Protein AF-A0A7Y8LX34-F1 (afdb_monomer_lite)

Secondary structure (DSSP, 8-state):
-EEEEEEEEEEEE-SSSSSEEEEEEEEEEEEETTEEEEEEEEEEEE--TTHHHHTTHHHHHHHHHHHTTT--

Radius of gyration: 13.9 Å; chains: 1; bounding box: 35×19×38 Å

Foldseek 3Di:
DDKDKDKDWDWDQQPPDNDTWIKIWIWIFDDDPPHTPDIDTDDMATPPPCCVVVVVVVSVVSVVVVVVVVRD

Structure (mmCIF, N/CA/C/O backbone):
data_AF-A0A7Y8LX34-F1
#
_entry.id   AF-A0A7Y8LX34-F1
#
loop_
_atom_site.group_PDB
_atom_site.id
_atom_site.type_symbol
_atom_site.label_atom_id
_atom_site.label_alt_id
_atom_site.label_comp_id
_atom_site.label_asym_id
_atom_site.label_entity_id
_atom_site.label_seq_id
_atom_site.pdbx_PDB_ins_code
_atom_site.Cartn_x
_atom_site.Cartn_y
_atom_site.Cartn_z
_atom_site.occupancy
_atom_site.B_iso_or_equiv
_atom_site.auth_seq_id
_atom_site.auth_comp_id
_atom_site.auth_asym_id
_atom_site.auth_atom_id
_atom_site.pdbx_PDB_model_num
ATOM 1 N N . MET A 1 1 ? -18.782 3.201 17.297 1.00 79.38 1 MET A N 1
ATOM 2 C CA . MET A 1 1 ? -17.940 2.883 16.118 1.00 79.38 1 MET A CA 1
ATOM 3 C C . MET A 1 1 ? -18.417 3.556 14.835 1.00 79.38 1 MET A C 1
ATOM 5 O O . MET A 1 1 ? -19.586 3.455 14.490 1.00 79.38 1 MET A O 1
ATOM 9 N N . GLN A 1 2 ? -17.498 4.210 14.127 1.00 88.38 2 GLN A N 1
ATOM 10 C CA . GLN A 1 2 ? -17.652 4.713 12.760 1.00 88.38 2 GLN A CA 1
ATOM 11 C C . GLN A 1 2 ? -16.499 4.188 11.905 1.00 88.38 2 GLN A C 1
ATOM 13 O O . GLN A 1 2 ? -15.352 4.194 12.357 1.00 88.38 2 GLN A O 1
ATOM 18 N N . THR A 1 3 ? -16.797 3.787 10.672 1.00 89.94 3 THR A N 1
ATOM 19 C CA . THR A 1 3 ? -15.792 3.385 9.682 1.00 89.94 3 THR A CA 1
ATOM 20 C C . THR A 1 3 ? -15.758 4.427 8.575 1.00 89.94 3 THR A C 1
ATOM 22 O O . THR A 1 3 ? -16.811 4.831 8.081 1.00 89.94 3 THR A O 1
ATOM 25 N N . ARG A 1 4 ? -14.563 4.873 8.183 1.00 92.00 4 ARG A N 1
ATOM 26 C CA . ARG A 1 4 ? -14.370 5.762 7.034 1.00 92.00 4 ARG A CA 1
ATOM 27 C C . ARG A 1 4 ? -13.214 5.295 6.169 1.00 92.00 4 ARG A C 1
ATOM 29 O O . ARG A 1 4 ? -12.289 4.657 6.662 1.00 92.00 4 ARG A O 1
ATOM 36 N N . ILE A 1 5 ? -13.276 5.664 4.898 1.00 93.00 5 ILE A N 1
ATOM 37 C CA . ILE A 1 5 ? -12.204 5.434 3.940 1.00 93.00 5 ILE A CA 1
ATOM 38 C C . ILE A 1 5 ? -11.417 6.730 3.762 1.00 93.00 5 ILE A C 1
ATOM 40 O O . ILE A 1 5 ? -11.998 7.780 3.489 1.00 93.00 5 ILE A O 1
ATOM 44 N N . GLU A 1 6 ? -10.100 6.657 3.919 1.00 92.56 6 GLU A N 1
ATOM 45 C CA . GLU A 1 6 ? -9.180 7.756 3.635 1.00 92.56 6 GLU A CA 1
ATOM 46 C C . GLU A 1 6 ? -8.220 7.372 2.522 1.00 92.56 6 GLU A C 1
ATOM 48 O O . GLU A 1 6 ? -7.703 6.261 2.499 1.00 92.56 6 GLU A O 1
ATOM 53 N N . ARG A 1 7 ? -7.950 8.311 1.615 1.00 91.75 7 ARG A N 1
ATOM 54 C CA . ARG A 1 7 ? -6.980 8.128 0.536 1.00 91.75 7 ARG A CA 1
ATOM 55 C C . ARG A 1 7 ? -5.790 9.041 0.760 1.00 91.75 7 ARG A C 1
ATOM 57 O O . ARG A 1 7 ? -5.968 10.242 0.948 1.00 91.75 7 ARG A O 1
ATOM 64 N N . GLU A 1 8 ? -4.590 8.486 0.698 1.00 89.94 8 GLU A N 1
ATOM 65 C CA . GLU A 1 8 ? -3.343 9.244 0.750 1.00 89.94 8 GLU A CA 1
ATOM 66 C C . GLU A 1 8 ? -2.428 8.859 -0.412 1.00 89.94 8 GLU A C 1
ATOM 68 O O . GLU A 1 8 ? -2.370 7.703 -0.821 1.00 89.94 8 GLU A O 1
ATOM 73 N N . TRP A 1 9 ? -1.699 9.836 -0.944 1.00 86.88 9 TRP A N 1
ATOM 74 C CA . TRP A 1 9 ? -0.655 9.591 -1.934 1.00 86.88 9 TRP A CA 1
ATOM 75 C C . TRP A 1 9 ? 0.698 9.610 -1.238 1.00 86.88 9 TRP A C 1
ATOM 77 O O . TRP A 1 9 ? 1.012 10.554 -0.512 1.00 86.88 9 TRP A O 1
ATOM 87 N N . LYS A 1 10 ? 1.513 8.584 -1.473 1.00 83.69 10 LYS A N 1
ATOM 88 C CA . LYS A 1 10 ? 2.829 8.442 -0.855 1.00 83.69 10 LYS A CA 1
ATOM 89 C C . LYS A 1 10 ? 3.881 8.153 -1.908 1.00 83.69 10 LYS A C 1
ATOM 91 O O . LYS A 1 10 ? 3.668 7.359 -2.814 1.00 83.69 10 LYS A O 1
ATOM 96 N N . SER A 1 11 ? 5.03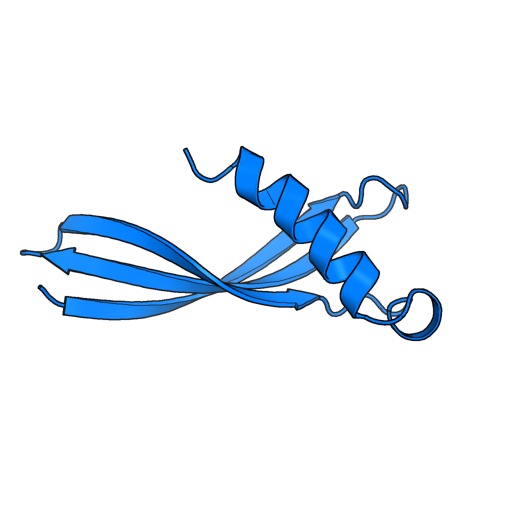0 8.804 -1.779 1.00 83.19 11 SER A N 1
ATOM 97 C CA . SER A 1 11 ? 6.215 8.448 -2.552 1.00 83.19 11 SER A CA 1
ATOM 98 C C . SER A 1 11 ? 7.000 7.410 -1.762 1.00 83.19 11 SER A C 1
ATOM 100 O O . SER A 1 11 ? 7.369 7.665 -0.614 1.00 83.19 11 SER A O 1
ATOM 102 N N . ILE A 1 12 ? 7.213 6.233 -2.340 1.00 77.69 12 ILE A N 1
ATOM 103 C CA . ILE A 1 12 ? 8.029 5.181 -1.735 1.00 77.69 12 ILE A CA 1
ATOM 104 C C . ILE A 1 12 ? 9.195 4.833 -2.648 1.00 77.69 12 ILE A C 1
ATOM 106 O O . ILE A 1 12 ? 9.091 4.876 -3.874 1.00 77.69 12 ILE A O 1
ATOM 110 N N . PHE A 1 13 ? 10.313 4.465 -2.038 1.00 74.56 13 PHE A N 1
ATOM 111 C CA . PHE A 1 13 ? 11.455 3.950 -2.770 1.00 74.56 13 PHE A CA 1
ATOM 112 C C . PHE A 1 13 ? 11.225 2.468 -3.052 1.00 74.56 13 PHE A C 1
ATOM 114 O O . PHE A 1 13 ? 11.134 1.663 -2.120 1.00 74.56 13 PHE A O 1
ATOM 121 N N . CYS A 1 14 ? 11.097 2.103 -4.326 1.00 69.06 14 CYS A N 1
ATOM 122 C CA . CYS A 1 14 ? 10.960 0.699 -4.686 1.00 69.06 14 CYS A CA 1
ATOM 123 C C . CYS A 1 14 ? 12.286 -0.025 -4.393 1.00 69.06 14 CYS A C 1
ATOM 125 O O . CYS A 1 14 ? 13.352 0.481 -4.718 1.00 69.06 14 CYS A O 1
ATOM 127 N N . PRO A 1 15 ? 12.276 -1.223 -3.793 1.00 61.03 15 PRO A N 1
ATOM 128 C CA . PRO A 1 15 ? 13.518 -1.900 -3.423 1.00 61.03 15 PRO A CA 1
ATOM 129 C C . PRO A 1 15 ? 14.284 -2.404 -4.658 1.00 61.03 15 PRO A C 1
ATOM 131 O O . PRO A 1 15 ? 15.503 -2.545 -4.620 1.00 61.03 15 PRO A O 1
ATOM 134 N N . ASP A 1 16 ? 13.574 -2.628 -5.765 1.00 59.56 16 ASP A N 1
ATOM 135 C CA . ASP A 1 16 ? 14.118 -3.197 -7.000 1.00 59.56 16 ASP A CA 1
ATOM 136 C C . ASP A 1 16 ? 14.448 -2.184 -8.089 1.00 59.56 16 ASP A C 1
ATOM 138 O O . ASP A 1 16 ? 15.079 -2.521 -9.089 1.00 59.56 16 ASP A O 1
ATOM 142 N N . GLN A 1 17 ? 14.044 -0.933 -7.914 1.00 59.62 17 GLN A N 1
ATOM 143 C CA . GLN A 1 17 ? 14.425 0.149 -8.806 1.00 59.62 17 GLN A CA 1
ATOM 144 C C . GLN A 1 17 ? 14.901 1.277 -7.912 1.00 59.62 17 GLN A C 1
ATOM 146 O O . GLN A 1 17 ? 14.195 1.650 -6.987 1.00 59.62 17 GLN A O 1
ATOM 151 N N . LYS A 1 18 ? 16.077 1.844 -8.189 1.00 63.84 18 LYS A N 1
ATOM 152 C CA . LYS A 1 18 ? 16.630 2.988 -7.445 1.00 63.84 18 LYS A CA 1
ATOM 153 C C . LYS A 1 18 ? 15.836 4.288 -7.681 1.00 63.84 18 LYS A C 1
ATOM 155 O O . LYS A 1 18 ? 16.421 5.361 -7.793 1.00 63.84 18 LYS A O 1
ATOM 160 N N . GLU A 1 19 ? 14.525 4.184 -7.848 1.00 68.69 19 GLU A N 1
ATOM 161 C CA . GLU A 1 19 ? 13.610 5.242 -8.222 1.00 68.69 19 GLU A CA 1
ATOM 162 C C . GLU A 1 19 ? 12.456 5.311 -7.219 1.00 68.69 19 GLU A C 1
ATOM 164 O O . GLU A 1 19 ? 11.993 4.308 -6.666 1.00 68.69 19 GLU A O 1
ATOM 169 N N . ASN A 1 20 ? 12.017 6.539 -6.965 1.00 76.25 20 ASN A N 1
ATOM 170 C CA . ASN A 1 20 ? 10.833 6.796 -6.168 1.00 76.25 20 ASN A CA 1
ATOM 171 C C . ASN A 1 20 ? 9.599 6.561 -7.033 1.00 76.25 20 ASN A C 1
ATOM 173 O O . ASN A 1 20 ? 9.536 7.036 -8.168 1.00 76.25 20 ASN A O 1
ATOM 177 N N . THR A 1 21 ? 8.606 5.875 -6.482 1.00 76.50 21 THR A N 1
ATOM 178 C CA . THR A 1 21 ? 7.313 5.697 -7.127 1.00 76.50 21 THR A CA 1
ATOM 179 C C . THR A 1 21 ? 6.199 6.270 -6.274 1.00 76.50 21 THR A C 1
ATOM 181 O O . THR A 1 21 ? 6.230 6.182 -5.045 1.00 76.50 21 THR A O 1
ATOM 184 N N . LEU A 1 22 ? 5.218 6.876 -6.939 1.00 81.56 22 LEU A N 1
ATOM 185 C CA . LEU A 1 22 ? 4.034 7.408 -6.290 1.00 81.56 22 LEU A CA 1
ATOM 186 C C . LEU A 1 22 ? 2.961 6.317 -6.240 1.00 81.56 22 LEU A C 1
ATOM 188 O O . LEU A 1 22 ? 2.583 5.751 -7.269 1.00 81.56 22 LEU A O 1
ATOM 192 N N . ILE A 1 23 ? 2.479 6.036 -5.036 1.00 82.62 23 ILE A N 1
ATOM 193 C CA . ILE A 1 23 ? 1.393 5.096 -4.773 1.00 82.62 23 ILE A CA 1
ATOM 194 C C . ILE A 1 23 ? 0.221 5.830 -4.127 1.00 82.62 23 ILE A C 1
ATOM 196 O O . ILE A 1 23 ? 0.420 6.758 -3.341 1.00 82.62 23 ILE A O 1
ATOM 200 N N . MET A 1 24 ? -0.992 5.404 -4.449 1.00 87.81 24 MET A N 1
ATOM 201 C CA . MET A 1 24 ? -2.213 5.775 -3.749 1.00 87.81 24 MET A CA 1
ATOM 202 C C . MET A 1 24 ? -2.556 4.664 -2.767 1.00 87.81 24 MET A C 1
ATOM 204 O O . MET A 1 24 ? -2.600 3.488 -3.127 1.00 87.81 24 MET A O 1
ATOM 208 N N . LEU A 1 25 ? -2.779 5.042 -1.519 1.00 87.12 25 LEU A N 1
ATOM 209 C CA . LEU A 1 25 ? -3.168 4.152 -0.443 1.00 87.12 25 LEU A CA 1
ATOM 210 C C . LEU A 1 25 ? -4.564 4.519 0.001 1.00 87.12 25 LEU A C 1
ATOM 212 O O . LEU A 1 25 ? -4.829 5.664 0.361 1.00 87.12 25 LEU A O 1
ATOM 216 N N . GLU A 1 26 ? -5.435 3.529 0.008 1.00 89.94 26 GLU A N 1
ATOM 217 C CA . GLU A 1 26 ? -6.758 3.622 0.576 1.00 89.94 26 GLU A CA 1
ATOM 218 C C . GLU A 1 26 ? -6.762 2.893 1.917 1.00 89.94 26 GLU A C 1
ATOM 220 O O . GLU A 1 26 ? -6.444 1.707 2.005 1.00 89.94 26 GLU A O 1
ATOM 225 N N . TRP A 1 27 ? -7.108 3.617 2.971 1.00 90.19 27 TRP A N 1
ATOM 226 C CA . TRP A 1 27 ? -7.126 3.145 4.341 1.00 90.19 27 TRP A CA 1
ATOM 227 C C . TRP A 1 27 ? -8.548 3.074 4.853 1.00 90.19 27 TRP A C 1
ATOM 229 O O . TRP A 1 27 ? -9.302 4.040 4.772 1.00 90.19 27 TRP A O 1
ATOM 239 N N . GLU A 1 28 ? -8.877 1.954 5.474 1.00 92.62 28 GLU A N 1
ATOM 240 C CA . GLU A 1 28 ? -10.069 1.820 6.287 1.00 92.62 28 GLU A CA 1
ATOM 241 C C . GLU A 1 28 ? -9.732 2.220 7.725 1.00 92.62 28 GLU A C 1
ATOM 243 O O . GLU A 1 28 ? -8.878 1.614 8.382 1.00 92.62 28 GLU A O 1
ATOM 248 N N . ILE A 1 29 ? -10.389 3.271 8.209 1.00 92.31 29 ILE A N 1
ATOM 249 C CA . ILE A 1 29 ? -10.206 3.807 9.553 1.00 92.31 29 ILE A CA 1
ATOM 250 C C . ILE A 1 29 ? -11.460 3.546 10.367 1.00 92.31 29 ILE A C 1
ATOM 252 O O . ILE A 1 29 ? -12.535 4.076 10.086 1.00 92.31 29 ILE A O 1
ATOM 256 N N . LEU A 1 30 ? -11.285 2.769 11.425 1.00 92.38 30 LEU A N 1
ATOM 257 C CA . LEU A 1 30 ? -12.275 2.543 12.457 1.00 92.38 30 LEU A CA 1
ATOM 258 C C . LEU A 1 30 ? -12.015 3.517 13.606 1.00 92.38 30 LEU A C 1
ATOM 260 O O . LEU A 1 30 ? -10.935 3.521 14.201 1.00 92.38 30 LEU A O 1
ATOM 264 N N . SER A 1 31 ? -13.016 4.322 13.941 1.00 91.06 31 SER A N 1
ATOM 265 C CA . SER A 1 31 ? -12.945 5.297 15.026 1.00 91.06 31 SER A CA 1
ATOM 266 C C . SER A 1 31 ? -14.131 5.201 15.984 1.00 91.06 31 SER A C 1
ATOM 268 O O . SER A 1 31 ? -15.218 4.730 15.639 1.00 91.06 31 SER A O 1
ATOM 270 N N . GLU A 1 32 ? -13.929 5.649 17.218 1.00 92.56 32 GLU A N 1
ATOM 271 C CA . GLU A 1 32 ? -14.973 5.764 18.231 1.00 92.56 32 GLU A CA 1
ATOM 272 C C . GLU A 1 32 ? -14.750 7.013 19.080 1.00 92.56 32 GLU A C 1
ATOM 274 O O . GLU A 1 32 ? -13.643 7.262 19.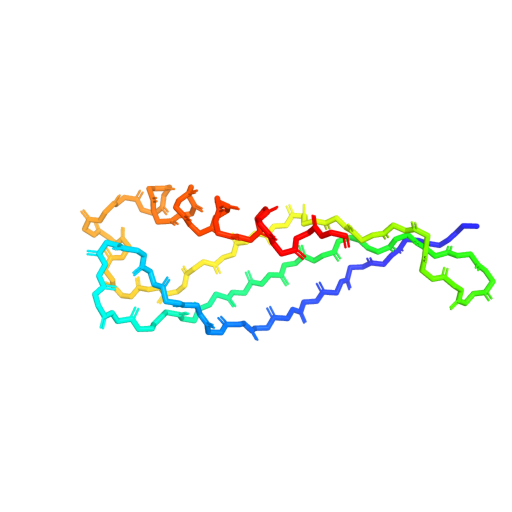554 1.00 92.56 32 GLU A O 1
ATOM 279 N N . GLY A 1 33 ? -15.787 7.844 19.227 1.00 86.12 33 GLY A N 1
ATOM 280 C CA . GLY A 1 33 ? -15.691 9.096 19.986 1.00 86.12 33 GLY A CA 1
ATOM 281 C C . GLY A 1 33 ? -14.597 10.050 19.482 1.00 86.12 33 GLY A C 1
ATOM 282 O O . GLY A 1 33 ? -13.988 10.752 20.281 1.00 86.12 33 GLY A O 1
ATOM 283 N N . GLY A 1 34 ? -14.292 10.030 18.178 1.00 82.25 34 GLY A N 1
ATOM 284 C CA . GLY A 1 34 ? 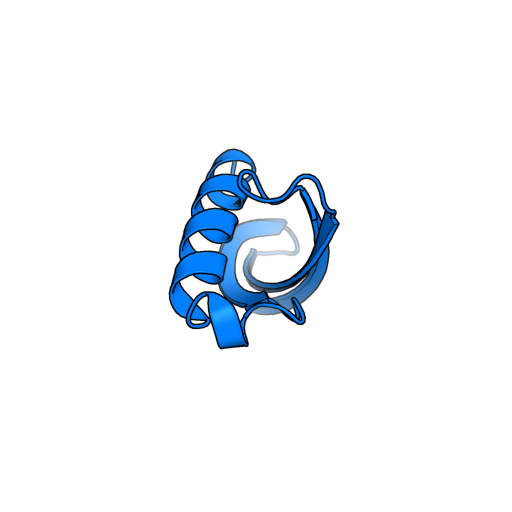-13.223 10.835 17.572 1.00 82.25 34 GLY A CA 1
ATOM 285 C C . GLY A 1 34 ? -11.809 10.259 17.716 1.00 82.25 34 GLY A C 1
ATOM 286 O O . GLY A 1 34 ? -10.867 10.840 17.183 1.00 82.25 34 GLY A O 1
ATOM 287 N N . ARG A 1 35 ? -11.636 9.112 18.386 1.00 87.06 35 ARG A N 1
ATOM 288 C CA . ARG A 1 35 ? -10.349 8.409 18.488 1.00 87.06 35 ARG A CA 1
ATOM 289 C C . ARG A 1 35 ? -10.246 7.323 17.425 1.00 87.06 35 ARG A C 1
ATOM 291 O O . ARG A 1 35 ? -11.182 6.547 17.252 1.00 87.06 35 ARG A O 1
ATOM 298 N N . ILE A 1 36 ? -9.110 7.253 16.734 1.00 88.56 36 ILE A N 1
ATOM 299 C CA . ILE A 1 36 ? -8.809 6.167 15.794 1.00 88.56 36 ILE A CA 1
ATOM 300 C C . ILE A 1 36 ? -8.471 4.917 16.607 1.00 88.56 36 ILE A C 1
ATOM 302 O O . ILE A 1 36 ? -7.509 4.914 17.368 1.00 88.56 36 ILE A O 1
ATOM 306 N N . LEU A 1 37 ? -9.282 3.873 16.453 1.00 89.69 37 LEU A N 1
ATOM 307 C CA . LEU A 1 37 ? -9.080 2.576 17.098 1.00 89.69 37 LEU A CA 1
ATOM 308 C C . LEU A 1 37 ? -8.245 1.643 16.223 1.00 89.69 37 LEU A C 1
ATOM 310 O O . LEU A 1 37 ? -7.452 0.856 16.731 1.00 89.69 37 LEU A O 1
ATOM 314 N N . LYS A 1 38 ? -8.450 1.705 14.904 1.00 87.81 38 LYS A N 1
ATOM 315 C CA . LYS A 1 38 ? -7.737 0.877 13.933 1.00 87.81 38 LYS A CA 1
ATOM 316 C C . LYS A 1 38 ? -7.628 1.613 12.606 1.00 87.81 38 LYS A C 1
ATOM 318 O O . LYS A 1 38 ? -8.603 2.204 12.150 1.00 87.81 38 LYS A O 1
ATOM 323 N N . LYS A 1 39 ? -6.459 1.536 11.982 1.00 87.94 39 LYS A N 1
ATOM 324 C CA . LYS A 1 39 ? -6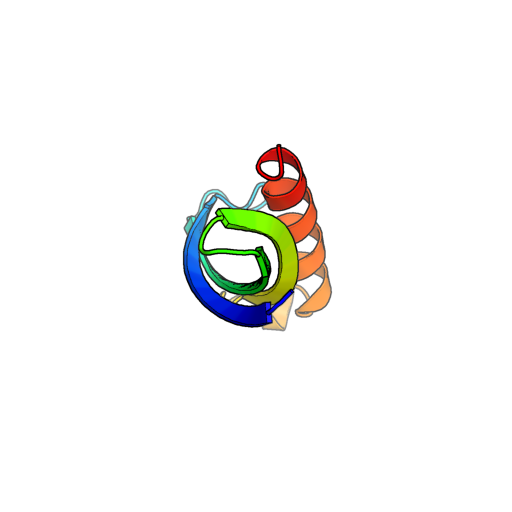.221 1.931 10.592 1.00 87.94 39 LYS A CA 1
ATOM 325 C C . LYS A 1 39 ? -5.700 0.690 9.875 1.00 87.94 39 LYS A C 1
ATOM 327 O O . LYS A 1 39 ? -4.804 0.032 10.390 1.00 87.94 39 LYS A O 1
ATOM 332 N N . ARG A 1 40 ? -6.319 0.323 8.757 1.00 87.56 40 ARG A N 1
ATOM 333 C CA . ARG A 1 40 ? -5.961 -0.864 7.974 1.00 87.56 40 ARG A CA 1
ATOM 334 C C . ARG A 1 40 ? -5.838 -0.486 6.512 1.00 87.56 40 ARG A C 1
ATOM 336 O O . ARG A 1 40 ? -6.703 0.227 6.005 1.00 87.56 40 ARG A O 1
ATOM 343 N N . LEU A 1 41 ? -4.806 -0.976 5.833 1.00 86.81 41 LEU A N 1
ATOM 344 C CA . LEU A 1 41 ? -4.714 -0.817 4.386 1.00 86.81 41 LEU A CA 1
ATOM 345 C C . LEU A 1 41 ? -5.869 -1.580 3.712 1.00 86.81 41 LEU A C 1
ATOM 347 O O . LEU A 1 41 ? -5.997 -2.794 3.876 1.00 86.81 41 LEU A O 1
ATOM 351 N N . HIS A 1 42 ? -6.728 -0.856 2.997 1.00 87.19 42 HIS A N 1
ATOM 352 C CA . HIS A 1 42 ? -7.869 -1.400 2.260 1.00 87.19 42 HIS A CA 1
ATOM 353 C C . HIS A 1 42 ? -7.479 -1.720 0.817 1.00 87.19 42 HIS A C 1
ATOM 355 O O . HIS A 1 42 ? -7.649 -2.845 0.350 1.00 87.19 42 HIS A O 1
ATOM 361 N N . GLN A 1 43 ? -6.902 -0.738 0.125 1.00 83.25 43 GLN A N 1
ATOM 362 C CA . GLN A 1 43 ? -6.450 -0.878 -1.252 1.00 83.25 43 GLN A CA 1
ATOM 363 C C . GLN A 1 43 ? -5.168 -0.083 -1.470 1.00 83.25 43 GLN A C 1
ATOM 365 O O . GLN A 1 43 ? -4.905 0.919 -0.811 1.00 83.25 43 GLN A O 1
ATOM 370 N N . MET A 1 44 ? -4.361 -0.540 -2.418 1.00 81.88 44 MET A N 1
ATOM 371 C CA . MET A 1 44 ? -3.213 0.200 -2.906 1.00 81.88 44 MET A CA 1
ATOM 372 C C . MET A 1 44 ? -3.231 0.194 -4.425 1.00 81.88 44 MET A C 1
ATOM 374 O O . MET A 1 44 ? -3.406 -0.858 -5.042 1.00 81.88 44 MET A O 1
ATOM 378 N N . ASP A 1 45 ? -3.015 1.370 -4.994 1.00 79.12 45 ASP A N 1
ATOM 379 C CA . ASP A 1 45 ? -2.793 1.572 -6.415 1.00 79.12 45 ASP A CA 1
ATOM 380 C C . ASP A 1 45 ? -1.383 2.133 -6.614 1.00 79.12 45 ASP A C 1
ATOM 382 O O . ASP A 1 45 ? -0.942 3.043 -5.910 1.00 79.12 45 ASP A O 1
ATOM 386 N N . CYS A 1 46 ? -0.642 1.560 -7.549 1.00 75.56 46 CYS A N 1
ATOM 387 C CA . CYS A 1 46 ? 0.664 2.057 -7.936 1.00 75.56 46 CYS A CA 1
ATOM 388 C C . CYS A 1 46 ? 0.514 2.591 -9.353 1.00 75.56 46 CYS A C 1
ATOM 390 O O . CYS A 1 46 ? 0.006 1.885 -10.207 1.00 75.56 46 CYS A O 1
ATOM 392 N N . HIS A 1 47 ? 0.969 3.815 -9.619 1.00 68.31 47 HIS A N 1
ATOM 393 C CA . HIS A 1 47 ? 0.895 4.415 -10.958 1.00 68.31 47 HIS A CA 1
ATOM 394 C C . HIS A 1 47 ? 2.260 4.391 -11.666 1.00 68.31 47 HIS A C 1
ATOM 396 O O . HIS A 1 47 ? 2.569 5.241 -12.503 1.00 68.31 47 HIS A O 1
ATOM 402 N N . HIS A 1 48 ? 3.131 3.444 -11.314 1.00 64.81 48 HIS A N 1
ATOM 403 C CA . HIS A 1 48 ? 4.463 3.370 -11.894 1.00 64.81 48 HIS A CA 1
ATOM 404 C C . HIS A 1 48 ? 4.393 3.064 -13.403 1.00 64.81 48 HIS A C 1
ATOM 406 O O . HIS A 1 48 ? 3.928 1.998 -13.795 1.00 64.81 48 HIS A O 1
ATOM 412 N N . PRO A 1 49 ? 4.972 3.895 -14.287 1.00 60.88 49 PRO A N 1
ATOM 413 C CA . PRO A 1 49 ? 4.900 3.689 -15.742 1.00 60.88 49 PRO A CA 1
ATOM 414 C C . PRO A 1 49 ? 5.532 2.380 -16.254 1.00 60.88 49 PRO A C 1
ATOM 416 O O . PRO A 1 49 ? 5.381 2.033 -17.420 1.00 60.88 49 PRO A O 1
ATOM 419 N N . LYS A 1 50 ? 6.247 1.631 -15.403 1.00 59.22 50 LYS A N 1
ATOM 420 C CA . LYS A 1 50 ? 6.809 0.313 -15.726 1.00 59.22 50 LYS A CA 1
ATOM 421 C C . LYS A 1 50 ? 5.891 -0.844 -15.306 1.00 59.22 50 LYS A C 1
ATOM 423 O O . LYS A 1 50 ? 6.267 -1.986 -15.541 1.00 59.22 50 LYS A O 1
ATOM 428 N N . LEU A 1 51 ? 4.712 -0.599 -14.727 1.00 56.34 51 LEU A N 1
ATOM 429 C CA . LEU A 1 51 ? 3.769 -1.649 -14.300 1.00 56.34 51 LEU A CA 1
ATOM 430 C C . LEU A 1 51 ? 3.396 -2.610 -15.424 1.00 56.34 51 LEU A C 1
ATOM 432 O O . LEU A 1 51 ? 3.259 -3.805 -15.184 1.00 56.34 51 LEU A O 1
ATOM 436 N N . THR A 1 52 ? 3.352 -2.121 -16.661 1.00 56.59 52 THR A N 1
ATOM 437 C CA . THR A 1 52 ? 3.129 -2.948 -17.852 1.00 56.59 52 THR A CA 1
ATOM 438 C C . THR A 1 52 ? 4.255 -3.963 -18.084 1.00 56.59 52 THR A C 1
ATOM 440 O O . THR A 1 52 ? 4.010 -5.042 -18.606 1.00 56.59 52 THR A O 1
ATOM 443 N N . LYS A 1 53 ? 5.497 -3.644 -17.684 1.00 56.97 53 LYS A N 1
ATOM 444 C CA . LYS A 1 53 ? 6.662 -4.542 -17.794 1.00 56.97 53 LYS A CA 1
ATOM 445 C C . LYS A 1 53 ? 6.766 -5.550 -16.653 1.00 56.97 53 LYS A C 1
ATOM 447 O O . LYS A 1 53 ? 7.315 -6.622 -16.868 1.00 56.97 53 LYS A O 1
ATOM 452 N N . TRP A 1 54 ? 6.291 -5.195 -15.462 1.00 52.94 54 TRP A N 1
ATOM 453 C CA . TRP A 1 54 ? 6.389 -6.038 -14.264 1.00 52.94 54 TRP A CA 1
ATOM 454 C C . TRP A 1 54 ? 5.091 -6.789 -13.961 1.00 52.94 54 TRP A C 1
ATOM 456 O O . TRP A 1 54 ? 5.047 -7.530 -12.995 1.00 52.94 54 TRP A O 1
ATOM 466 N N . GLY A 1 55 ? 4.044 -6.607 -14.772 1.00 56.25 55 GLY A N 1
ATOM 467 C CA . GLY A 1 55 ? 2.730 -7.186 -14.521 1.00 56.25 55 GLY A CA 1
ATOM 468 C C . GLY A 1 55 ? 2.188 -6.715 -13.177 1.00 56.25 55 GLY A C 1
ATOM 469 O O . GLY A 1 55 ? 2.195 -7.501 -12.246 1.00 56.25 55 GLY A O 1
ATOM 470 N N . GLU A 1 56 ? 1.796 -5.437 -13.082 1.00 62.53 56 GLU A N 1
ATOM 471 C CA . GLU A 1 56 ? 1.004 -4.753 -12.027 1.00 62.53 56 GLU A CA 1
ATOM 472 C C . GLU A 1 56 ? 1.034 -5.327 -10.588 1.00 62.53 56 GLU A C 1
ATOM 474 O O . GLU A 1 56 ? 1.462 -4.650 -9.649 1.00 62.53 56 GLU A O 1
ATOM 479 N N . LEU A 1 57 ? 0.609 -6.579 -10.419 1.00 65.38 57 LEU A N 1
ATOM 480 C CA . LEU A 1 57 ? 0.719 -7.409 -9.222 1.00 65.38 57 LEU A CA 1
ATOM 481 C C . LEU A 1 57 ? 2.119 -7.412 -8.581 1.00 65.38 57 LEU A C 1
ATOM 483 O O . LEU A 1 57 ? 2.201 -7.182 -7.376 1.00 65.38 57 LEU A O 1
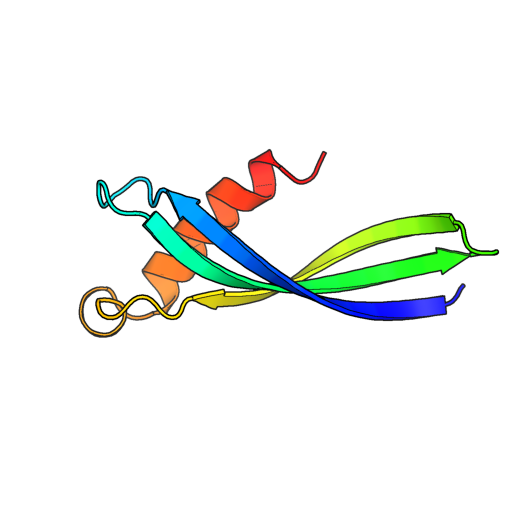ATOM 487 N N . ASP A 1 58 ? 3.218 -7.621 -9.316 1.00 68.06 58 ASP A N 1
ATOM 488 C CA . ASP A 1 58 ? 4.553 -7.739 -8.682 1.00 68.06 58 ASP A CA 1
ATOM 489 C C . ASP A 1 58 ? 4.993 -6.443 -7.990 1.00 68.06 58 ASP A C 1
ATOM 491 O O . ASP A 1 58 ? 5.606 -6.458 -6.915 1.00 68.06 58 ASP A O 1
ATOM 495 N N . CYS A 1 59 ? 4.654 -5.298 -8.586 1.00 70.06 59 CYS A N 1
ATOM 496 C CA . CYS A 1 59 ? 4.922 -4.003 -7.977 1.00 70.06 59 CYS A CA 1
ATOM 497 C C . CYS A 1 59 ? 4.071 -3.818 -6.718 1.00 70.06 59 CYS A C 1
ATOM 499 O O . CYS A 1 59 ? 4.599 -3.421 -5.678 1.00 70.06 59 CYS A O 1
ATOM 501 N N . ARG A 1 60 ? 2.787 -4.198 -6.773 1.00 72.25 60 ARG A N 1
ATOM 502 C CA . ARG A 1 60 ? 1.891 -4.156 -5.616 1.00 72.25 60 ARG A CA 1
ATOM 503 C C . ARG A 1 60 ? 2.438 -4.978 -4.445 1.00 72.25 60 ARG A C 1
ATOM 505 O O . ARG A 1 60 ? 2.597 -4.436 -3.358 1.00 72.25 60 ARG A O 1
ATOM 512 N N . TRP A 1 61 ? 2.835 -6.230 -4.661 1.00 72.81 61 TRP A N 1
ATOM 513 C CA . TRP A 1 61 ? 3.370 -7.091 -3.594 1.00 72.81 61 TRP A CA 1
ATOM 514 C C . TRP A 1 61 ? 4.635 -6.527 -2.933 1.00 72.81 61 TRP A C 1
ATOM 516 O O . TRP A 1 61 ? 4.797 -6.590 -1.711 1.00 72.81 61 TRP A O 1
ATOM 526 N N . ARG A 1 62 ? 5.553 -5.957 -3.722 1.00 72.88 62 ARG A N 1
ATOM 527 C CA . ARG A 1 62 ? 6.785 -5.351 -3.187 1.00 72.88 62 ARG A CA 1
ATOM 528 C C . ARG A 1 62 ? 6.495 -4.101 -2.362 1.00 72.88 62 ARG A C 1
ATOM 530 O O . ARG A 1 62 ? 7.088 -3.930 -1.297 1.00 72.88 62 ARG A O 1
ATOM 537 N N . CYS A 1 63 ? 5.560 -3.276 -2.817 1.00 76.00 63 CYS A N 1
ATOM 538 C CA . CYS A 1 63 ? 5.116 -2.086 -2.104 1.00 76.00 63 CYS A CA 1
ATOM 539 C C . CYS A 1 63 ? 4.353 -2.445 -0.812 1.00 76.00 63 CYS A C 1
ATOM 541 O O . CYS A 1 63 ? 4.638 -1.862 0.234 1.00 76.00 63 CYS A O 1
ATOM 543 N N . GLU A 1 64 ? 3.488 -3.468 -0.828 1.00 75.19 64 GLU A N 1
ATOM 544 C CA . GLU A 1 64 ? 2.783 -3.973 0.365 1.00 75.19 64 GLU A CA 1
ATOM 545 C C . GLU A 1 64 ? 3.769 -4.434 1.448 1.00 75.19 64 GLU A C 1
ATOM 547 O O . GLU A 1 64 ? 3.620 -4.074 2.615 1.00 75.19 64 GLU A O 1
ATOM 552 N N . ARG A 1 65 ? 4.848 -5.144 1.078 1.00 75.75 65 ARG A N 1
ATOM 553 C CA . ARG A 1 65 ? 5.891 -5.558 2.041 1.00 75.75 65 ARG A CA 1
ATOM 554 C C . ARG A 1 65 ? 6.633 -4.385 2.679 1.00 75.75 65 ARG A C 1
ATOM 556 O O . ARG A 1 65 ? 7.114 -4.525 3.801 1.00 75.75 65 ARG A O 1
ATOM 563 N N . ILE A 1 66 ? 6.783 -3.263 1.976 1.00 72.56 66 ILE A N 1
ATOM 564 C CA . ILE A 1 66 ? 7.386 -2.053 2.548 1.00 72.56 66 ILE A CA 1
ATOM 565 C C . ILE A 1 66 ? 6.405 -1.395 3.511 1.00 72.56 66 ILE A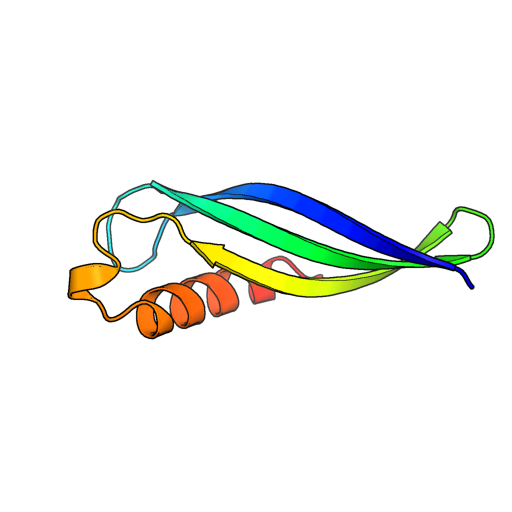 C 1
ATOM 567 O O . ILE A 1 66 ? 6.794 -1.066 4.627 1.00 72.56 66 ILE A O 1
ATOM 571 N N . LEU A 1 67 ? 5.141 -1.242 3.116 1.00 71.44 67 LEU A N 1
ATOM 572 C CA . LEU A 1 67 ? 4.114 -0.600 3.939 1.00 71.44 67 LEU A CA 1
ATOM 573 C C . LEU A 1 67 ? 3.809 -1.371 5.219 1.00 71.44 67 LEU A C 1
ATOM 575 O O . LEU A 1 67 ? 3.684 -0.746 6.267 1.00 71.44 67 LEU A O 1
ATOM 579 N N . ALA A 1 68 ? 3.820 -2.704 5.169 1.00 72.88 68 ALA A N 1
ATOM 580 C CA . ALA A 1 68 ? 3.672 -3.549 6.351 1.00 72.88 68 ALA A CA 1
ATOM 581 C C . ALA A 1 68 ? 4.757 -3.296 7.417 1.00 72.88 68 ALA A C 1
ATOM 583 O O . ALA A 1 68 ? 4.547 -3.589 8.587 1.00 72.88 68 ALA A O 1
ATOM 584 N N . LYS A 1 69 ? 5.921 -2.731 7.052 1.00 68.19 69 LYS A N 1
ATOM 585 C CA . LYS A 1 69 ? 6.941 -2.310 8.034 1.00 68.19 69 LYS A CA 1
ATOM 586 C C . LYS A 1 69 ? 6.588 -1.002 8.749 1.00 68.19 69 LYS A C 1
ATOM 588 O O . LYS A 1 69 ? 7.169 -0.719 9.793 1.00 68.19 69 LYS A O 1
ATOM 593 N N . TYR A 1 70 ? 5.702 -0.198 8.164 1.00 62.69 70 TYR A N 1
ATOM 594 C CA . TYR A 1 70 ? 5.263 1.097 8.684 1.00 62.69 70 TYR A CA 1
ATOM 595 C C . TYR A 1 70 ? 3.911 1.031 9.410 1.00 62.69 70 TYR A C 1
ATOM 597 O O . TYR A 1 70 ? 3.591 1.970 10.133 1.00 62.69 70 TYR A O 1
ATOM 605 N N . GLU A 1 71 ? 3.130 -0.041 9.237 1.00 57.53 71 GLU A N 1
ATOM 606 C CA . GLU A 1 71 ? 1.993 -0.368 10.108 1.00 57.53 71 GLU A CA 1
ATOM 607 C C . GLU A 1 71 ? 2.532 -0.874 11.465 1.00 57.53 71 GLU A C 1
ATOM 609 O O . GLU A 1 71 ? 2.700 -2.075 11.668 1.00 57.53 71 GLU A O 1
ATOM 614 N N . GLN A 1 72 ? 2.866 0.056 12.370 1.00 48.00 72 GLN A N 1
ATOM 615 C CA . GLN A 1 72 ? 3.118 -0.191 13.800 1.00 48.00 72 GLN A CA 1
ATOM 616 C C . GLN A 1 72 ? 2.010 0.429 14.646 1.00 48.00 72 GLN A C 1
ATOM 618 O O . GLN A 1 72 ? 1.661 1.601 14.376 1.00 48.00 72 GLN A O 1
#

pLDDT: mean 76.74, std 12.25, range [48.0, 93.0]

Sequence (72 aa):
MQTRIEREWKSIFCPDQKENTLIMLEWEILSEGGRILKKRLHQMDCHHPKLTKWGELDCRWRCERILAKYEQ